Protein AF-A0A7W8H848-F1 (afdb_monomer_lite)

pLDDT: mean 88.73, std 8.83, range [53.91, 96.12]

Secondary structure (DSSP, 8-state):
---HHHHTS-HHHHHHHHHHHHHTTT--HHHHHHHHHHHH---HHHHHHHHH--

Radius of gyration: 11.78 Å; chains: 1; bounding box: 26×26×27 Å

Sequence (54 aa):
MNNEKVYSMNFSKIYPLLVSKAQKKGRTLEEVTQVITWLTGYTAEEIEKAAVQP

InterPro domains:
  IPR014580 Uncharacterised conserved protein UCP033199 [PF09966] (5-50)
  IPR023204 SP1917 domain superfamily [G3DSA:1.10.8.290] (1-53)

Organism: NCBI:txid673271

Foldseek 3Di:
DPCVVVVPDQLLVVLVVQQVVQVVVVHHSVVVLVVCCVVPVDDSVRSVVSNPDD

Structure (mmCIF, N/CA/C/O backbone):
data_AF-A0A7W8H848-F1
#
_entry.id   AF-A0A7W8H848-F1
#
loop_
_atom_site.group_PDB
_atom_site.id
_atom_site.type_symbol
_atom_site.label_atom_id
_atom_site.label_alt_id
_atom_site.label_comp_id
_atom_site.label_asym_id
_atom_site.label_entity_id
_atom_site.label_seq_id
_atom_site.pdbx_PDB_ins_code
_atom_site.Cartn_x
_atom_site.Cartn_y
_atom_site.Cartn_z
_atom_site.occupancy
_atom_site.B_iso_or_equiv
_atom_site.auth_seq_id
_atom_site.auth_comp_id
_atom_site.auth_asym_id
_atom_site.auth_atom_id
_atom_site.pdbx_PDB_model_num
ATOM 1 N N . MET A 1 1 ? -5.255 13.577 -20.703 1.00 53.91 1 MET A N 1
ATOM 2 C CA . MET A 1 1 ? -4.898 13.597 -19.266 1.00 53.91 1 MET A CA 1
ATOM 3 C C . MET A 1 1 ? -3.489 13.038 -19.138 1.00 53.91 1 MET A C 1
ATOM 5 O O . MET A 1 1 ? -3.310 11.859 -19.402 1.00 53.91 1 MET A O 1
ATOM 9 N N . ASN A 1 2 ? -2.491 13.875 -18.829 1.00 69.19 2 ASN A N 1
ATOM 10 C CA . ASN A 1 2 ? -1.114 13.410 -18.620 1.00 69.19 2 ASN A CA 1
ATOM 11 C C . ASN A 1 2 ? -0.989 12.805 -17.220 1.00 69.19 2 ASN A C 1
ATOM 13 O O . ASN A 1 2 ? -0.917 13.533 -16.230 1.00 69.19 2 ASN A O 1
ATOM 17 N N . ASN A 1 3 ? -0.961 11.474 -17.152 1.00 80.19 3 ASN A N 1
ATOM 18 C CA . ASN A 1 3 ? -0.796 10.718 -15.907 1.00 80.19 3 ASN A CA 1
ATOM 19 C C . ASN A 1 3 ? 0.678 10.434 -15.575 1.00 80.19 3 ASN A C 1
ATOM 21 O O . ASN A 1 3 ? 0.957 9.695 -14.638 1.00 80.19 3 ASN A O 1
ATOM 25 N N . GLU A 1 4 ? 1.628 11.034 -16.297 1.00 81.94 4 GLU A N 1
ATOM 26 C CA . GLU A 1 4 ? 3.071 10.831 -16.084 1.00 81.94 4 GLU A CA 1
ATOM 27 C C . GLU A 1 4 ? 3.489 11.094 -14.635 1.00 81.94 4 GLU A C 1
ATOM 29 O O . GLU A 1 4 ? 4.261 10.333 -14.061 1.00 81.94 4 GLU A O 1
ATOM 34 N N . LYS A 1 5 ? 2.883 12.106 -14.001 1.00 79.88 5 LYS A N 1
ATOM 35 C CA . LYS A 1 5 ? 3.105 12.415 -12.582 1.00 79.88 5 LYS A CA 1
ATOM 36 C C . LYS A 1 5 ? 2.684 11.285 -11.644 1.00 79.88 5 LYS A C 1
ATOM 38 O O . LYS A 1 5 ? 3.247 11.168 -10.565 1.00 79.88 5 LYS A O 1
ATOM 43 N N . VAL A 1 6 ? 1.675 10.498 -12.017 1.00 80.88 6 VAL A N 1
ATOM 44 C CA . VAL A 1 6 ? 1.194 9.360 -11.220 1.00 80.88 6 VAL A CA 1
ATOM 45 C C . VAL A 1 6 ? 2.150 8.184 -11.371 1.00 80.88 6 VAL A C 1
ATOM 47 O O . VAL A 1 6 ? 2.493 7.560 -10.375 1.00 80.88 6 VAL A O 1
ATOM 50 N N . TYR A 1 7 ? 2.641 7.926 -12.584 1.00 83.00 7 TYR A N 1
ATOM 51 C CA . TYR A 1 7 ? 3.632 6.873 -12.818 1.00 83.00 7 TYR A CA 1
ATOM 52 C C . TYR A 1 7 ? 4.997 7.191 -12.198 1.00 83.00 7 TYR A C 1
ATOM 54 O O . TYR A 1 7 ? 5.723 6.275 -11.833 1.00 83.00 7 TYR A O 1
ATOM 62 N N . SER A 1 8 ? 5.332 8.474 -12.021 1.00 86.50 8 SER A N 1
ATOM 63 C CA . SER A 1 8 ? 6.552 8.896 -11.324 1.00 86.50 8 SER A CA 1
ATOM 64 C C . SER A 1 8 ? 6.445 8.866 -9.793 1.00 86.50 8 SER A C 1
ATOM 66 O O . SER A 1 8 ? 7.429 9.149 -9.113 1.00 86.50 8 SER A O 1
ATOM 68 N N . MET A 1 9 ? 5.260 8.618 -9.219 1.00 86.31 9 MET A N 1
ATOM 69 C CA . MET A 1 9 ? 5.108 8.557 -7.763 1.00 86.31 9 MET A CA 1
ATOM 70 C C . MET A 1 9 ? 5.627 7.228 -7.223 1.00 86.31 9 MET A C 1
ATOM 72 O O . MET A 1 9 ? 5.272 6.162 -7.718 1.00 86.31 9 MET A O 1
ATOM 76 N N . ASN A 1 10 ? 6.420 7.303 -6.154 1.00 88.62 10 ASN A N 1
ATOM 77 C CA . ASN A 1 10 ? 6.948 6.108 -5.516 1.00 88.62 10 ASN A CA 1
ATOM 78 C C . ASN A 1 10 ? 5.826 5.322 -4.822 1.00 88.62 10 ASN A C 1
ATOM 80 O O . ASN A 1 10 ? 5.010 5.900 -4.093 1.00 88.62 10 ASN A O 1
ATOM 84 N N . PHE A 1 11 ? 5.789 4.008 -5.040 1.00 88.69 11 PHE A N 1
ATOM 85 C CA . PHE A 1 11 ? 4.724 3.149 -4.524 1.00 88.69 11 PHE A CA 1
ATOM 86 C C . PHE A 1 11 ? 4.674 3.160 -2.992 1.00 88.69 11 PHE A C 1
ATOM 88 O O . PHE A 1 11 ? 3.586 3.214 -2.421 1.00 88.69 11 PHE A O 1
ATOM 95 N N . SER A 1 12 ? 5.828 3.252 -2.328 1.00 89.50 12 SER A N 1
ATOM 96 C CA . SER A 1 12 ? 5.947 3.389 -0.871 1.00 89.50 12 SER A CA 1
ATOM 97 C C . SER A 1 12 ? 5.226 4.600 -0.284 1.00 89.50 12 SER A C 1
ATOM 99 O O . SER A 1 12 ? 4.753 4.557 0.849 1.00 89.50 12 SER A O 1
ATOM 101 N N . LYS A 1 13 ? 5.053 5.676 -1.062 1.00 88.88 13 LYS A N 1
ATOM 102 C CA . LYS A 1 13 ? 4.248 6.839 -0.653 1.00 88.88 13 LYS A CA 1
ATOM 103 C C . LYS A 1 13 ? 2.758 6.644 -0.920 1.00 88.88 13 LYS A C 1
ATOM 105 O O . LY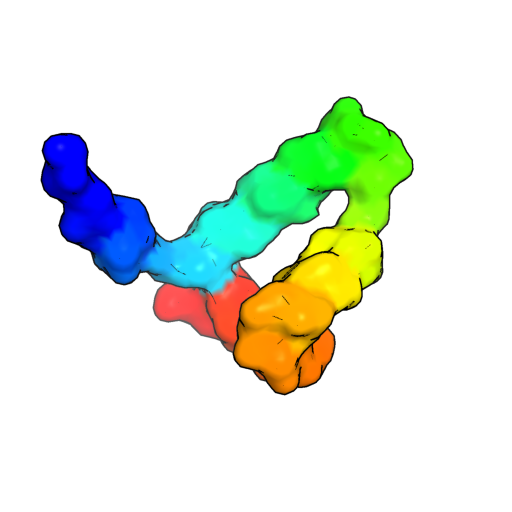S A 1 13 ? 1.933 7.237 -0.230 1.00 88.88 13 LYS A O 1
ATOM 110 N N . ILE A 1 14 ? 2.399 5.840 -1.919 1.00 89.88 14 ILE A N 1
ATOM 111 C CA . ILE A 1 14 ? 1.009 5.629 -2.345 1.00 89.88 14 ILE A CA 1
ATOM 112 C C . ILE A 1 14 ? 0.333 4.548 -1.501 1.00 89.88 14 ILE A C 1
ATOM 114 O O . ILE A 1 14 ? -0.808 4.726 -1.074 1.00 89.88 14 ILE A O 1
ATOM 118 N N . TYR A 1 15 ? 1.030 3.446 -1.234 1.00 91.50 15 TYR A N 1
ATOM 119 C CA . TYR A 1 15 ? 0.514 2.298 -0.498 1.00 91.50 15 TYR A CA 1
ATOM 120 C C . TYR A 1 15 ? -0.121 2.656 0.861 1.00 91.50 15 TYR A C 1
ATOM 122 O O . TYR A 1 15 ? -1.303 2.354 1.045 1.00 91.50 15 TYR A O 1
ATOM 130 N N . PRO A 1 16 ? 0.542 3.392 1.780 1.00 91.88 16 PRO A N 1
ATOM 131 C CA . PRO A 1 16 ? -0.077 3.776 3.052 1.00 91.88 16 PRO A CA 1
ATOM 132 C C . PRO A 1 16 ? -1.329 4.652 2.870 1.00 91.88 16 PRO A C 1
ATOM 134 O O . PRO A 1 16 ? -2.264 4.582 3.670 1.00 91.88 16 PRO A O 1
ATOM 137 N N . LEU A 1 17 ? -1.408 5.4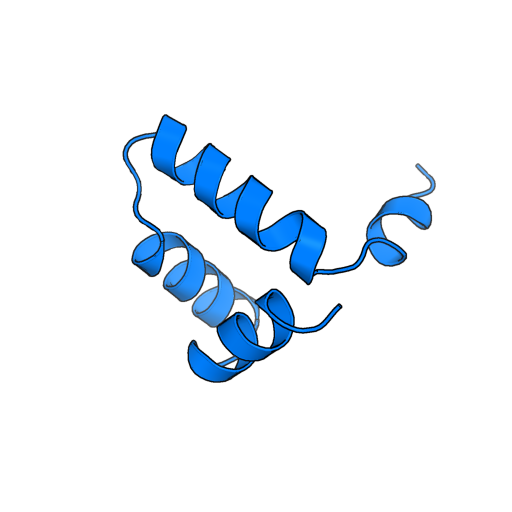42 1.791 1.00 92.44 17 LEU A N 1
ATOM 138 C CA . LEU A 1 17 ? -2.596 6.243 1.477 1.00 92.44 17 LEU A CA 1
ATOM 139 C C . LEU A 1 17 ? -3.767 5.373 1.001 1.00 92.44 17 LEU A C 1
ATOM 141 O O . LEU A 1 17 ? -4.921 5.692 1.299 1.00 92.44 17 LEU A O 1
ATOM 145 N N . LEU A 1 18 ? -3.498 4.286 0.272 1.00 91.94 18 LEU A N 1
ATOM 146 C CA . LEU A 1 18 ? -4.516 3.309 -0.124 1.00 91.94 18 LEU A CA 1
ATOM 147 C C . LEU A 1 18 ? -5.062 2.565 1.096 1.00 91.94 18 LEU A C 1
ATOM 149 O O . LEU A 1 18 ? -6.280 2.479 1.259 1.00 91.94 18 LEU A O 1
ATOM 153 N N . VAL A 1 19 ? -4.173 2.129 1.989 1.00 92.81 19 VAL A N 1
ATOM 154 C CA . VAL A 1 19 ? -4.534 1.466 3.249 1.00 92.81 19 VAL A CA 1
ATOM 155 C C . VAL A 1 19 ? -5.375 2.391 4.125 1.00 92.81 19 VAL A C 1
ATOM 157 O O . VAL A 1 19 ? -6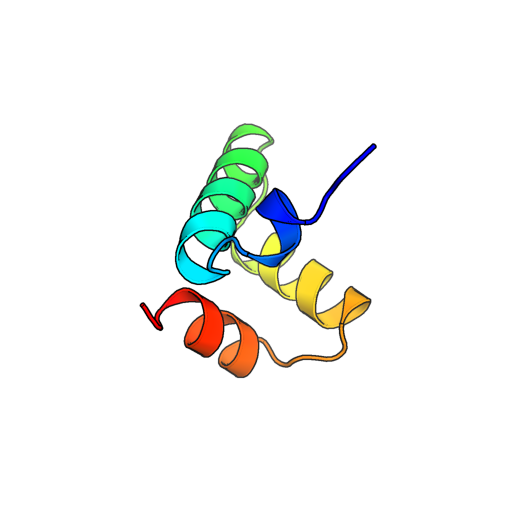.459 2.009 4.556 1.00 92.81 19 VAL A O 1
ATOM 160 N N . SER A 1 20 ? -4.961 3.649 4.310 1.00 94.56 20 SER A N 1
ATOM 161 C CA . SER A 1 20 ? -5.731 4.623 5.095 1.00 94.56 20 SER A CA 1
ATOM 162 C C . SER A 1 20 ? -7.131 4.869 4.514 1.00 94.56 20 SER A C 1
ATOM 164 O O . SER A 1 20 ? -8.112 4.978 5.252 1.00 94.56 20 SER A O 1
ATOM 166 N N . LYS A 1 21 ? -7.270 4.923 3.182 1.00 93.88 21 LYS A N 1
ATOM 167 C CA . LYS A 1 21 ? -8.587 5.032 2.529 1.00 93.88 21 LYS A CA 1
ATOM 168 C C . LYS A 1 21 ? -9.449 3.789 2.750 1.00 93.88 21 LYS A C 1
ATOM 170 O O . LYS A 1 21 ? -10.660 3.934 2.905 1.00 93.88 21 LYS A O 1
ATOM 175 N N . ALA A 1 22 ? -8.852 2.600 2.746 1.00 94.06 22 ALA A N 1
ATOM 176 C CA . ALA A 1 22 ? -9.550 1.349 3.017 1.00 94.06 22 ALA A CA 1
ATOM 177 C C . ALA A 1 22 ? -10.020 1.282 4.478 1.00 94.06 22 ALA A C 1
ATOM 179 O O . ALA A 1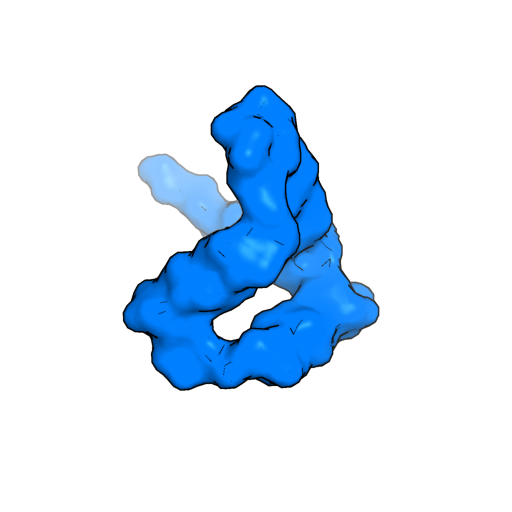 22 ? -11.202 1.051 4.723 1.00 94.06 22 ALA A O 1
ATOM 180 N N . GLN A 1 23 ? -9.153 1.634 5.429 1.00 93.62 23 GLN A N 1
ATOM 181 C CA . GLN A 1 23 ? -9.482 1.719 6.855 1.00 93.62 23 GLN A CA 1
ATOM 182 C C . GLN A 1 23 ? -10.623 2.698 7.135 1.00 93.62 23 GLN A C 1
ATOM 184 O O . GLN A 1 23 ? -11.557 2.373 7.863 1.00 93.62 23 GLN A O 1
ATOM 189 N N . LYS A 1 24 ? -10.632 3.865 6.476 1.00 95.38 24 LYS A N 1
ATOM 190 C CA . LYS A 1 24 ? -11.757 4.818 6.554 1.00 95.38 24 LYS A CA 1
ATOM 191 C C . LYS A 1 24 ? -13.088 4.241 6.062 1.00 95.38 24 LYS A C 1
ATOM 193 O O . LYS A 1 24 ? -14.137 4.787 6.385 1.00 95.38 24 LYS A O 1
ATOM 198 N N . LYS A 1 25 ? -13.056 3.167 5.274 1.00 94.38 25 LYS A N 1
ATOM 199 C CA . LYS A 1 25 ? -14.230 2.432 4.786 1.00 94.38 25 LYS A CA 1
ATOM 200 C C . LYS A 1 25 ? -14.490 1.134 5.562 1.00 94.38 25 LYS A C 1
ATOM 202 O O . LYS A 1 25 ? -15.290 0.326 5.102 1.00 94.38 25 LYS A O 1
ATOM 207 N N . GLY A 1 26 ? -13.830 0.935 6.705 1.00 94.12 26 GLY A N 1
ATOM 208 C CA . GLY A 1 26 ? -13.988 -0.253 7.549 1.00 94.12 26 GLY A CA 1
ATOM 209 C C . GLY A 1 26 ? -13.287 -1.504 7.018 1.00 94.12 26 GLY A C 1
ATOM 210 O O . GLY A 1 26 ? -13.662 -2.603 7.404 1.00 94.12 26 GLY A O 1
ATOM 211 N N . ARG A 1 27 ? -12.308 -1.343 6.123 1.00 96.12 27 ARG A N 1
ATOM 212 C CA . ARG A 1 27 ? -11.511 -2.439 5.554 1.00 96.12 27 ARG A CA 1
ATOM 213 C C . ARG A 1 27 ? -10.131 -2.528 6.189 1.00 96.12 27 ARG A C 1
ATOM 215 O O . ARG A 1 27 ? -9.653 -1.547 6.763 1.00 96.12 27 ARG A O 1
ATOM 222 N N . THR A 1 28 ? -9.470 -3.669 6.045 1.00 93.75 28 THR A N 1
ATOM 223 C CA . THR A 1 28 ? -8.157 -3.916 6.655 1.00 93.75 28 THR A CA 1
ATOM 224 C C . THR A 1 28 ? -7.001 -3.807 5.661 1.00 93.75 28 THR A C 1
ATOM 226 O O . THR A 1 28 ? -7.194 -3.681 4.450 1.00 93.75 28 THR A O 1
ATOM 229 N N . LEU A 1 29 ? -5.773 -3.804 6.190 1.00 91.19 29 LEU A N 1
ATOM 230 C CA . LEU A 1 29 ? -4.549 -3.848 5.388 1.00 91.19 29 LEU A CA 1
ATOM 231 C C . LEU A 1 29 ? -4.505 -5.132 4.552 1.00 91.19 29 LEU A C 1
ATOM 233 O O . LEU A 1 29 ? -4.214 -5.078 3.363 1.00 91.19 29 LEU A O 1
ATOM 237 N N . GLU A 1 30 ? -4.842 -6.263 5.166 1.00 92.38 30 GLU A N 1
ATOM 238 C CA . GLU A 1 30 ? -4.791 -7.592 4.559 1.00 92.38 30 GLU A CA 1
ATOM 239 C C . GLU A 1 30 ? -5.718 -7.677 3.345 1.00 92.38 30 GLU A C 1
ATOM 241 O O . GLU A 1 30 ? -5.318 -8.190 2.303 1.00 92.38 30 GLU A O 1
ATOM 246 N N . GLU A 1 31 ? -6.922 -7.100 3.434 1.00 92.88 31 GLU A N 1
ATOM 247 C CA . GLU A 1 31 ? -7.848 -7.022 2.300 1.00 92.88 31 GLU A CA 1
ATOM 248 C C . GLU A 1 31 ? -7.268 -6.196 1.142 1.00 92.88 31 GLU A C 1
ATOM 250 O O . GLU A 1 31 ? -7.439 -6.547 -0.026 1.00 92.88 31 GLU A O 1
ATOM 255 N N . VAL A 1 32 ? -6.569 -5.095 1.443 1.00 92.94 32 VAL A N 1
ATOM 256 C CA . VAL A 1 32 ? -5.915 -4.262 0.422 1.00 92.94 32 VAL A CA 1
ATOM 257 C C . VAL A 1 32 ? -4.795 -5.040 -0.258 1.00 92.94 32 VAL A C 1
ATOM 259 O O . VAL A 1 32 ? -4.758 -5.085 -1.489 1.00 92.94 32 VAL A O 1
ATOM 262 N N . THR A 1 33 ? -3.924 -5.686 0.518 1.00 93.19 33 THR A N 1
ATOM 263 C CA . THR A 1 33 ? -2.842 -6.528 -0.006 1.00 93.19 33 THR A CA 1
ATOM 264 C C . THR A 1 33 ? -3.400 -7.653 -0.867 1.00 93.19 33 THR A C 1
ATOM 266 O O . THR A 1 33 ? -2.949 -7.841 -1.991 1.00 93.19 33 THR A O 1
ATOM 269 N N . GLN A 1 34 ? -4.443 -8.342 -0.399 1.00 94.50 34 GLN A N 1
ATOM 270 C CA . GLN A 1 34 ? -5.078 -9.442 -1.121 1.00 94.50 34 GLN A CA 1
ATOM 271 C C . GLN A 1 34 ? -5.652 -8.996 -2.472 1.00 94.50 34 GLN A C 1
ATOM 273 O O . GLN A 1 34 ? -5.480 -9.687 -3.477 1.00 94.50 34 GLN A O 1
ATOM 278 N N . VAL A 1 35 ? -6.302 -7.830 -2.526 1.00 94.25 35 VAL A N 1
ATOM 279 C CA . VAL A 1 35 ? -6.818 -7.272 -3.785 1.00 94.25 35 VAL A CA 1
ATOM 280 C C . VAL A 1 35 ? -5.679 -6.901 -4.734 1.00 94.25 35 VAL A C 1
ATOM 282 O O . VAL A 1 35 ? -5.774 -7.170 -5.930 1.00 94.25 35 VAL A O 1
ATOM 285 N N . ILE A 1 36 ? -4.593 -6.311 -4.226 1.00 93.31 36 ILE A N 1
ATOM 286 C CA . ILE A 1 36 ? -3.424 -5.965 -5.046 1.00 93.31 36 ILE A CA 1
ATOM 287 C C . ILE A 1 36 ? -2.770 -7.235 -5.596 1.00 93.31 36 ILE A C 1
ATOM 289 O O . ILE A 1 36 ? -2.497 -7.292 -6.795 1.00 93.31 36 ILE A O 1
ATOM 293 N N . THR A 1 37 ? -2.595 -8.271 -4.774 1.00 94.75 37 THR A N 1
ATOM 294 C CA . THR A 1 37 ? -2.106 -9.587 -5.204 1.00 94.75 37 THR A CA 1
ATOM 295 C C . THR A 1 37 ? -2.990 -10.184 -6.292 1.00 94.75 37 THR A C 1
ATOM 297 O O . THR A 1 37 ? -2.478 -10.631 -7.313 1.00 94.75 37 THR A O 1
ATOM 300 N N . TRP A 1 38 ? -4.316 -10.132 -6.141 1.00 95.44 38 TRP A N 1
ATOM 301 C CA . TRP A 1 38 ? -5.238 -10.648 -7.156 1.00 95.44 38 TRP A CA 1
ATOM 302 C C . TRP A 1 38 ? -5.159 -9.883 -8.486 1.00 95.44 38 TRP A C 1
ATOM 304 O O . TRP A 1 38 ? -5.217 -10.492 -9.551 1.00 95.44 38 TRP A O 1
ATOM 314 N N . LEU A 1 39 ? -4.998 -8.557 -8.438 1.00 95.50 39 LEU A N 1
ATOM 315 C CA . LEU A 1 39 ? -4.939 -7.706 -9.632 1.00 95.50 39 LEU A CA 1
ATOM 316 C C . LEU A 1 39 ? -3.591 -7.751 -10.358 1.00 95.50 39 LEU A C 1
ATOM 318 O O . LEU A 1 39 ? -3.548 -7.554 -11.570 1.00 95.50 39 LEU A O 1
ATOM 322 N N . THR A 1 40 ? -2.494 -7.937 -9.625 1.00 93.00 40 THR A N 1
ATOM 323 C CA . THR A 1 40 ? -1.130 -7.798 -10.163 1.00 93.00 40 THR A CA 1
ATOM 324 C C . THR A 1 40 ? -0.379 -9.120 -10.279 1.00 93.00 40 THR A C 1
ATOM 326 O O . THR A 1 40 ? 0.577 -9.200 -11.044 1.00 93.00 40 THR A O 1
ATOM 329 N N . GLY A 1 41 ? -0.800 -10.149 -9.541 1.00 94.12 41 GLY A N 1
ATOM 330 C CA . GLY A 1 41 ? -0.091 -11.422 -9.419 1.00 94.12 41 GLY A CA 1
ATOM 331 C C . GLY A 1 41 ? 1.083 -11.408 -8.433 1.00 94.12 41 GLY A C 1
ATOM 332 O O . GLY A 1 41 ? 1.669 -12.464 -8.216 1.00 94.12 41 GLY A O 1
ATOM 333 N N . TYR A 1 42 ? 1.418 -10.263 -7.823 1.00 93.75 42 TYR A N 1
ATOM 334 C CA . TYR A 1 42 ? 2.502 -10.167 -6.837 1.00 93.75 42 TYR A CA 1
ATOM 335 C C . TYR A 1 42 ? 2.118 -10.769 -5.488 1.00 93.75 42 TYR A C 1
ATOM 337 O O . TYR A 1 42 ? 0.981 -10.631 -5.031 1.00 93.75 42 TYR A O 1
ATOM 345 N N . THR A 1 4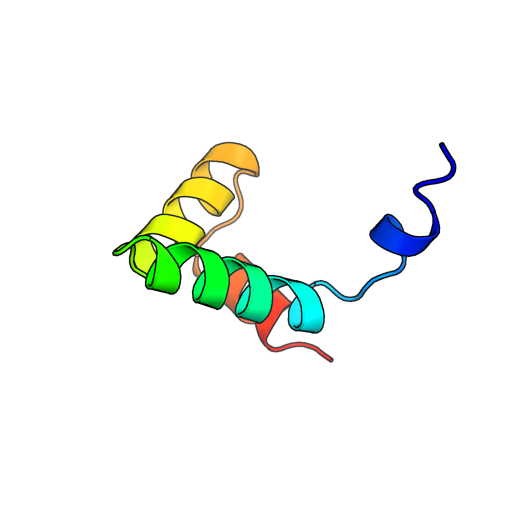3 ? 3.080 -11.380 -4.804 1.00 94.00 43 THR A N 1
ATOM 346 C CA . THR A 1 43 ? 2.867 -11.906 -3.453 1.00 94.00 43 THR A CA 1
ATOM 347 C C . THR A 1 43 ? 2.743 -10.777 -2.429 1.00 94.00 43 THR A C 1
ATOM 349 O O . THR A 1 43 ? 3.181 -9.645 -2.650 1.00 94.00 43 THR A O 1
ATOM 352 N N . ALA A 1 44 ? 2.153 -11.084 -1.272 1.00 91.62 44 ALA A N 1
ATOM 353 C CA . ALA A 1 44 ? 2.063 -10.132 -0.167 1.00 91.62 44 ALA A CA 1
ATOM 354 C C . ALA A 1 44 ? 3.449 -9.604 0.251 1.00 91.62 44 ALA A C 1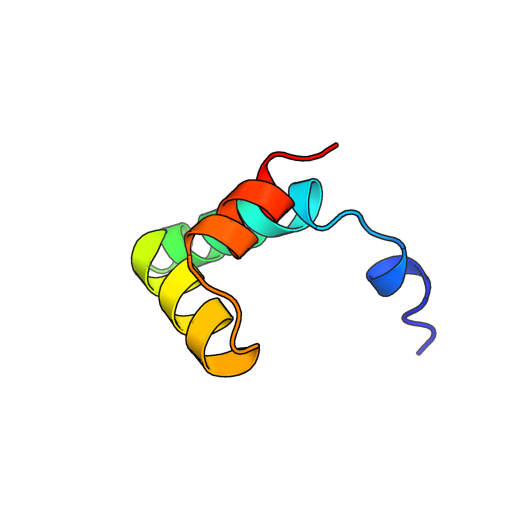
ATOM 356 O O . ALA A 1 44 ? 3.607 -8.408 0.476 1.00 91.62 44 ALA A O 1
ATOM 357 N N . GLU A 1 45 ? 4.466 -10.469 0.264 1.00 92.31 45 GLU A N 1
ATOM 358 C CA . GLU A 1 45 ? 5.848 -10.112 0.607 1.00 92.31 45 GLU A CA 1
ATOM 359 C C . GLU A 1 45 ? 6.469 -9.152 -0.414 1.00 92.31 45 GLU A C 1
ATOM 361 O O . GLU A 1 45 ? 7.164 -8.209 -0.037 1.00 92.31 45 GLU A O 1
ATOM 366 N N . GLU A 1 46 ? 6.204 -9.345 -1.709 1.00 92.56 46 GLU A N 1
ATOM 367 C CA . GLU A 1 46 ? 6.668 -8.432 -2.758 1.00 92.56 46 GLU A CA 1
ATOM 368 C C . GLU A 1 46 ? 6.020 -7.050 -2.625 1.00 92.56 46 GLU A C 1
ATOM 370 O O . GLU A 1 46 ? 6.702 -6.029 -2.749 1.00 92.56 46 GLU A O 1
ATOM 375 N N . ILE A 1 47 ? 4.720 -7.014 -2.316 1.00 91.31 47 ILE A N 1
ATOM 376 C CA . ILE A 1 47 ? 3.967 -5.775 -2.094 1.00 91.31 47 ILE A CA 1
ATOM 377 C C . ILE A 1 47 ? 4.488 -5.045 -0.853 1.00 91.31 47 ILE A C 1
ATOM 379 O O . ILE A 1 47 ? 4.731 -3.839 -0.913 1.00 91.31 47 ILE A O 1
ATOM 383 N N . GLU A 1 48 ? 4.713 -5.754 0.253 1.00 89.31 48 GLU A N 1
ATOM 384 C CA . GLU A 1 48 ? 5.290 -5.175 1.469 1.00 89.31 48 GLU A CA 1
ATOM 385 C C . GLU A 1 48 ? 6.703 -4.643 1.223 1.00 89.31 48 GLU A C 1
ATOM 387 O O . GLU A 1 48 ? 7.024 -3.512 1.596 1.00 89.31 48 GLU A O 1
ATOM 392 N N . LYS A 1 49 ? 7.539 -5.399 0.507 1.00 91.00 49 LYS A N 1
ATOM 393 C CA . LYS A 1 49 ? 8.890 -4.962 0.146 1.00 91.00 49 LYS A CA 1
ATOM 394 C C . LYS A 1 49 ? 8.867 -3.715 -0.740 1.00 91.00 49 LYS A C 1
ATOM 396 O O . LYS A 1 49 ? 9.731 -2.848 -0.598 1.00 91.00 49 LYS A O 1
ATOM 401 N N . ALA A 1 50 ? 7.905 -3.605 -1.654 1.00 88.19 50 ALA A N 1
ATOM 402 C CA . ALA A 1 50 ? 7.708 -2.411 -2.474 1.00 88.19 50 ALA A CA 1
ATOM 403 C C . ALA A 1 50 ? 7.157 -1.226 -1.660 1.00 88.19 50 ALA A C 1
ATOM 405 O O . ALA A 1 50 ? 7.460 -0.074 -1.965 1.00 88.19 50 ALA A O 1
ATOM 406 N N . ALA A 1 51 ? 6.372 -1.490 -0.613 1.00 85.81 51 ALA A N 1
ATOM 407 C CA . ALA A 1 51 ? 5.824 -0.466 0.270 1.00 85.81 51 ALA A CA 1
ATOM 408 C C . ALA A 1 51 ? 6.866 0.132 1.234 1.00 85.81 51 ALA A C 1
ATOM 410 O O . ALA A 1 51 ? 6.732 1.289 1.627 1.00 85.81 51 ALA A O 1
ATOM 411 N N . VAL A 1 52 ? 7.897 -0.633 1.609 1.00 81.81 52 VAL A N 1
ATOM 412 C CA . VAL A 1 52 ? 8.948 -0.207 2.555 1.00 81.81 52 VAL A CA 1
ATOM 413 C C . VAL A 1 52 ? 10.140 0.474 1.860 1.00 81.81 52 VAL A C 1
ATOM 415 O O . VAL A 1 52 ? 10.869 1.234 2.498 1.00 81.81 52 VAL A O 1
ATOM 418 N N . GLN A 1 53 ? 10.351 0.245 0.560 1.00 68.06 53 GLN A N 1
ATOM 419 C CA . GLN A 1 53 ? 11.483 0.827 -0.174 1.00 68.06 53 GLN A CA 1
ATOM 420 C C . GLN A 1 53 ? 11.276 2.326 -0.507 1.00 68.06 53 GLN A C 1
ATOM 422 O O . GLN A 1 53 ? 10.210 2.692 -1.002 1.00 68.06 53 GLN A O 1
ATOM 427 N N . PRO A 1 54 ? 12.262 3.206 -0.239 1.00 56.53 54 PRO A N 1
ATOM 428 C CA . PRO A 1 54 ? 12.137 4.658 -0.421 1.00 56.53 54 PRO A CA 1
ATOM 429 C C . PRO A 1 54 ? 12.032 5.137 -1.876 1.00 56.53 54 PRO A C 1
ATOM 431 O O . PRO A 1 54 ? 12.526 4.453 -2.798 1.00 56.53 54 PRO A O 1
#